Protein AF-A0A285JUV6-F1 (afdb_monomer_lite)

Structure (mmCIF, N/CA/C/O backbone):
data_AF-A0A285JUV6-F1
#
_entry.id   AF-A0A285JUV6-F1
#
loop_
_atom_site.group_PDB
_atom_site.id
_atom_site.type_symbol
_atom_site.label_atom_id
_atom_site.label_alt_id
_atom_site.label_comp_id
_atom_site.label_asym_id
_atom_site.label_entity_id
_atom_site.label_seq_id
_atom_site.pdbx_PDB_ins_code
_atom_site.Cartn_x
_atom_site.Cartn_y
_atom_site.Cartn_z
_atom_site.occupancy
_atom_site.B_iso_or_equiv
_atom_site.auth_seq_id
_atom_site.auth_comp_id
_atom_site.auth_asym_id
_atom_site.auth_atom_id
_atom_site.pdbx_PDB_model_num
ATOM 1 N N . MET A 1 1 ? -10.440 -0.759 10.797 1.00 88.94 1 MET A N 1
ATOM 2 C CA . MET A 1 1 ? -9.593 0.391 11.221 1.00 88.94 1 MET A CA 1
ATOM 3 C C . MET A 1 1 ? -9.692 1.547 10.215 1.00 88.94 1 MET A C 1
ATOM 5 O O . MET A 1 1 ? -10.334 1.391 9.174 1.00 88.94 1 MET A O 1
ATOM 9 N N . ARG A 1 2 ? -9.116 2.726 10.519 1.00 94.38 2 ARG A N 1
ATOM 10 C CA . ARG A 1 2 ? -8.998 3.845 9.560 1.00 94.38 2 ARG A CA 1
ATOM 11 C C . ARG A 1 2 ? -7.671 3.756 8.808 1.00 94.38 2 ARG A C 1
ATOM 13 O O . ARG A 1 2 ? -6.622 3.554 9.408 1.00 94.38 2 ARG A O 1
ATOM 20 N N . TRP A 1 3 ? -7.724 3.966 7.500 1.00 95.75 3 TRP A N 1
ATOM 21 C CA . TRP A 1 3 ? -6.579 3.904 6.597 1.00 95.75 3 TRP A CA 1
ATOM 22 C C . TRP A 1 3 ? -6.436 5.223 5.854 1.00 95.75 3 TRP A C 1
ATOM 24 O O . TRP A 1 3 ? -7.404 5.719 5.278 1.00 95.75 3 TRP A O 1
ATOM 34 N N . ALA A 1 4 ? -5.239 5.801 5.855 1.00 95.75 4 ALA A N 1
ATOM 35 C CA . ALA A 1 4 ? -4.978 7.094 5.239 1.00 95.75 4 ALA A CA 1
ATOM 36 C C . ALA A 1 4 ? -4.156 6.953 3.959 1.00 95.75 4 ALA A C 1
ATOM 38 O O . ALA A 1 4 ? -3.135 6.271 3.943 1.00 95.75 4 ALA A O 1
ATOM 39 N N . THR A 1 5 ? -4.548 7.667 2.906 1.00 94.81 5 THR A N 1
ATOM 40 C CA . THR A 1 5 ? -3.710 7.872 1.716 1.00 94.81 5 THR A CA 1
ATOM 41 C C . THR A 1 5 ? -3.899 9.276 1.144 1.00 94.81 5 THR A C 1
ATOM 43 O O . THR A 1 5 ? -4.720 10.055 1.633 1.00 94.81 5 THR A O 1
ATOM 46 N N . ARG A 1 6 ? -3.123 9.650 0.126 1.00 93.00 6 ARG A N 1
ATOM 47 C CA . ARG A 1 6 ? -3.233 10.978 -0.493 1.00 93.00 6 ARG A CA 1
ATOM 48 C C . ARG A 1 6 ? -4.520 11.124 -1.304 1.00 93.00 6 ARG A C 1
ATOM 50 O O . ARG A 1 6 ? -4.942 10.192 -1.990 1.00 93.00 6 ARG A O 1
ATOM 57 N N . ALA A 1 7 ? -5.102 12.323 -1.274 1.00 91.06 7 ALA A N 1
ATOM 58 C CA . ALA A 1 7 ? -6.181 12.703 -2.187 1.00 91.06 7 ALA A CA 1
ATOM 59 C C . ALA A 1 7 ? -5.738 12.599 -3.664 1.00 91.06 7 ALA A C 1
ATOM 61 O O . ALA A 1 7 ? -4.547 12.680 -3.972 1.00 91.06 7 ALA A O 1
ATOM 62 N N . GLY A 1 8 ? -6.700 12.421 -4.579 1.00 90.62 8 GLY A N 1
ATOM 63 C CA . GLY A 1 8 ? -6.413 12.146 -5.993 1.00 90.62 8 GLY A CA 1
ATOM 64 C C . GLY A 1 8 ? -5.909 10.716 -6.192 1.00 90.62 8 GLY A C 1
ATOM 65 O O . GLY A 1 8 ? -4.743 10.494 -6.513 1.00 90.62 8 GLY A O 1
ATOM 66 N N . VAL A 1 9 ? -6.770 9.733 -5.921 1.00 87.69 9 VAL A N 1
ATOM 67 C CA . VAL A 1 9 ? -6.457 8.298 -6.015 1.00 87.69 9 VAL A CA 1
ATOM 68 C C . VAL A 1 9 ? -6.076 7.933 -7.454 1.00 87.69 9 VAL A C 1
ATOM 70 O O . VAL A 1 9 ? -6.860 8.151 -8.374 1.00 87.69 9 VAL A O 1
ATOM 73 N N . HIS A 1 10 ? -4.876 7.378 -7.636 1.00 89.44 10 HIS A N 1
ATOM 74 C CA . HIS A 1 10 ? -4.461 6.724 -8.879 1.00 89.44 10 HIS A CA 1
ATOM 75 C C . HIS A 1 10 ? -4.610 5.198 -8.735 1.00 89.44 10 HIS A C 1
ATOM 77 O O . HIS A 1 10 ? -5.072 4.701 -7.703 1.00 89.44 10 HIS A O 1
ATOM 83 N N . ILE A 1 11 ? -4.282 4.458 -9.799 1.00 88.25 11 ILE A N 1
ATOM 84 C CA . ILE A 1 11 ? -4.503 3.007 -9.876 1.00 88.25 11 ILE A CA 1
ATOM 85 C C . ILE A 1 11 ? -3.779 2.230 -8.766 1.00 88.25 11 ILE A C 1
ATOM 87 O O . ILE A 1 11 ? -4.342 1.285 -8.226 1.00 88.25 11 ILE A O 1
ATOM 91 N N . ASP A 1 12 ? -2.588 2.687 -8.378 1.00 86.75 12 ASP A N 1
ATOM 92 C CA . ASP A 1 12 ? -1.789 2.202 -7.248 1.00 86.75 12 ASP A CA 1
ATOM 93 C C . ASP A 1 12 ? -2.596 2.203 -5.937 1.00 86.75 12 ASP A C 1
ATOM 95 O O . ASP A 1 12 ? -2.843 1.154 -5.341 1.00 86.75 12 ASP A O 1
ATOM 99 N N . ARG A 1 13 ? -3.123 3.363 -5.537 1.00 92.56 13 ARG A N 1
ATOM 100 C CA . ARG A 1 13 ? -3.903 3.541 -4.304 1.00 92.56 13 ARG A CA 1
ATOM 101 C C . ARG A 1 13 ? -5.226 2.804 -4.348 1.00 92.56 13 ARG A C 1
ATOM 103 O O . ARG A 1 13 ? -5.658 2.282 -3.322 1.00 92.56 13 ARG A O 1
ATOM 110 N N . ALA A 1 14 ? -5.870 2.759 -5.512 1.00 94.12 14 ALA A N 1
ATOM 111 C CA . ALA A 1 14 ? -7.099 1.997 -5.694 1.00 94.12 14 ALA A CA 1
ATOM 112 C C . ALA A 1 14 ? -6.851 0.491 -5.504 1.00 94.12 14 ALA A C 1
ATOM 114 O O . ALA A 1 14 ? -7.608 -0.168 -4.790 1.00 94.12 14 ALA A O 1
ATOM 115 N N . ALA A 1 15 ? -5.766 -0.038 -6.080 1.00 92.12 15 ALA A N 1
ATOM 116 C CA . ALA A 1 15 ? -5.361 -1.429 -5.916 1.00 92.12 15 ALA A CA 1
ATOM 117 C C . ALA A 1 15 ? -4.981 -1.741 -4.460 1.00 92.12 15 ALA A C 1
ATOM 119 O O . ALA A 1 15 ? -5.463 -2.731 -3.908 1.00 92.12 15 ALA A O 1
ATOM 120 N N . CYS A 1 16 ? -4.213 -0.871 -3.794 1.00 92.88 16 CYS A N 1
ATOM 121 C CA . CYS A 1 16 ? -3.912 -1.015 -2.368 1.00 92.88 16 CYS A CA 1
ATOM 122 C C . CYS A 1 16 ? -5.188 -1.035 -1.515 1.00 92.88 16 CYS A C 1
ATOM 124 O O . CYS A 1 16 ? -5.343 -1.916 -0.676 1.00 92.88 16 CYS A O 1
ATOM 126 N N . ALA A 1 17 ? -6.130 -0.114 -1.744 1.00 95.06 17 ALA A N 1
ATOM 127 C CA . ALA A 1 17 ? -7.396 -0.078 -1.010 1.00 95.06 17 ALA A CA 1
ATOM 128 C C . ALA A 1 17 ? -8.235 -1.353 -1.225 1.00 95.06 17 ALA A C 1
ATOM 130 O O . ALA A 1 17 ? -8.847 -1.856 -0.279 1.00 95.06 17 ALA A O 1
ATOM 131 N N . TRP A 1 18 ? -8.241 -1.901 -2.447 1.00 96.12 18 TRP A N 1
ATOM 132 C CA . TRP A 1 18 ? -8.882 -3.182 -2.756 1.00 96.12 18 TRP A CA 1
ATOM 133 C C . TRP A 1 18 ? -8.225 -4.349 -2.004 1.00 96.12 18 TRP A C 1
ATOM 135 O O . TRP A 1 18 ? -8.929 -5.133 -1.364 1.00 96.12 18 TRP A O 1
ATOM 145 N N . LEU A 1 19 ? -6.889 -4.430 -2.021 1.00 94.25 19 LEU A N 1
ATOM 146 C CA . LEU A 1 19 ? -6.125 -5.458 -1.307 1.00 94.25 19 LEU A CA 1
ATOM 147 C C . LEU A 1 19 ? -6.364 -5.389 0.201 1.00 94.25 19 LEU A C 1
ATOM 149 O O . LEU A 1 19 ? -6.631 -6.417 0.825 1.00 94.25 19 LEU A O 1
ATOM 153 N N . ILE A 1 20 ? -6.329 -4.180 0.770 1.00 94.62 20 ILE A N 1
ATOM 154 C CA . ILE A 1 20 ? -6.571 -3.949 2.195 1.00 94.62 20 ILE A CA 1
ATOM 155 C C . ILE A 1 20 ? -7.940 -4.505 2.580 1.00 94.62 20 ILE A C 1
ATOM 157 O O . ILE A 1 20 ? -8.018 -5.378 3.441 1.00 94.62 20 ILE A O 1
ATOM 161 N N . ARG A 1 21 ? -9.009 -4.084 1.891 1.00 95.88 21 ARG A N 1
ATOM 162 C CA . ARG A 1 21 ? -10.372 -4.551 2.192 1.00 95.88 21 ARG A CA 1
ATOM 163 C C . ARG A 1 21 ? -10.564 -6.051 2.041 1.00 95.88 21 ARG A C 1
ATOM 165 O O . ARG A 1 21 ? -11.455 -6.616 2.661 1.00 95.88 21 ARG A O 1
ATOM 172 N N . ARG A 1 22 ? -9.801 -6.707 1.174 1.00 95.19 22 ARG A N 1
ATOM 173 C CA . ARG A 1 22 ? -10.051 -8.114 0.855 1.00 95.19 22 ARG A CA 1
ATOM 174 C C . ARG A 1 22 ? -9.201 -9.082 1.665 1.00 95.19 22 ARG A C 1
ATOM 176 O O . ARG A 1 22 ? -9.647 -10.197 1.920 1.00 95.19 22 ARG A O 1
ATOM 183 N N . HIS A 1 23 ? -8.000 -8.669 2.051 1.00 94.44 23 HIS A N 1
ATOM 184 C CA . HIS A 1 23 ? -7.003 -9.580 2.610 1.00 94.44 23 HIS A CA 1
ATOM 185 C C . HIS A 1 23 ? -6.415 -9.125 3.947 1.00 94.44 23 HIS A C 1
ATOM 187 O O . HIS A 1 23 ? -5.746 -9.932 4.595 1.00 94.44 23 HIS A O 1
ATOM 193 N N . VAL A 1 24 ? -6.639 -7.870 4.349 1.00 92.44 24 VAL A N 1
ATOM 194 C CA . VAL A 1 24 ? -6.017 -7.262 5.533 1.00 92.44 24 VAL A CA 1
ATOM 195 C C . VAL A 1 24 ? -7.086 -6.854 6.554 1.00 92.44 24 VAL A C 1
ATOM 197 O O . VAL A 1 24 ? -7.139 -7.435 7.631 1.00 92.44 24 VAL A O 1
ATOM 200 N N . ASP A 1 25 ? -7.969 -5.918 6.201 1.00 94.00 25 ASP A N 1
ATOM 201 C CA . ASP A 1 25 ? -9.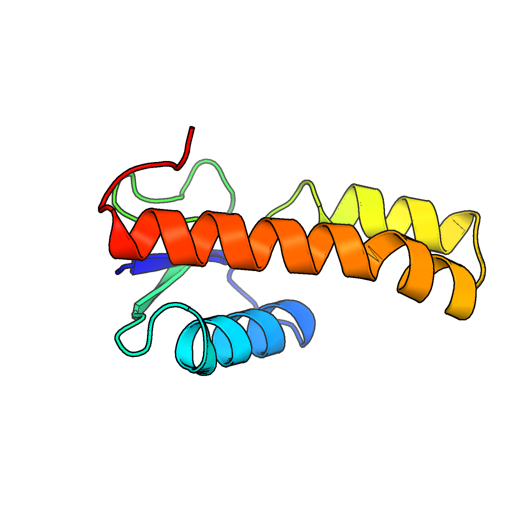000 -5.334 7.070 1.00 94.00 25 ASP A CA 1
ATOM 202 C C . ASP A 1 25 ? -10.334 -5.199 6.305 1.00 94.00 25 ASP A C 1
ATOM 204 O O . ASP A 1 25 ? -10.512 -4.227 5.561 1.00 94.00 25 ASP A O 1
ATOM 208 N N . PRO A 1 26 ? -11.278 -6.152 6.445 1.00 94.62 26 PRO A N 1
ATOM 209 C CA . PRO A 1 26 ? -12.552 -6.120 5.722 1.00 94.62 26 PRO A CA 1
ATOM 210 C C . PRO A 1 26 ? -13.437 -4.921 6.076 1.00 94.62 26 PRO A C 1
ATOM 212 O O . PRO A 1 26 ? -14.196 -4.455 5.224 1.00 94.62 26 PRO A O 1
ATOM 215 N N . ASP A 1 27 ? -13.267 -4.360 7.273 1.00 95.75 27 ASP A N 1
ATOM 216 C CA . ASP A 1 27 ? -14.024 -3.210 7.770 1.00 95.75 27 ASP A CA 1
ATOM 217 C C . ASP A 1 27 ? -13.254 -1.888 7.583 1.00 95.75 27 ASP A C 1
ATOM 219 O O . ASP A 1 27 ? -13.517 -0.881 8.250 1.00 95.75 27 ASP A O 1
ATOM 223 N N . ALA A 1 28 ? -12.280 -1.866 6.663 1.00 95.94 28 ALA A N 1
ATOM 224 C CA . ALA A 1 28 ? -11.464 -0.691 6.394 1.00 95.94 28 ALA A CA 1
ATOM 225 C C . ALA A 1 28 ? -12.305 0.520 5.952 1.00 95.94 28 ALA A C 1
ATOM 227 O O . ALA A 1 28 ? -13.050 0.503 4.956 1.00 95.94 28 ALA A O 1
ATOM 228 N N . THR A 1 29 ? -12.088 1.625 6.665 1.00 96.94 29 THR A N 1
ATOM 229 C CA . THR A 1 29 ? -12.554 2.965 6.296 1.00 96.94 29 THR A CA 1
ATOM 230 C C . THR A 1 29 ? -11.373 3.794 5.811 1.00 96.94 29 THR A C 1
ATOM 232 O O . THR A 1 29 ? -10.276 3.699 6.359 1.00 96.94 29 THR A O 1
ATOM 235 N N . PHE A 1 30 ? -11.580 4.605 4.774 1.00 96.50 30 PHE A N 1
ATOM 236 C CA . PHE A 1 30 ? -10.503 5.352 4.127 1.00 96.50 30 PHE A CA 1
ATOM 237 C C . PHE A 1 30 ? -10.632 6.850 4.377 1.00 96.50 30 PHE A C 1
ATOM 239 O O . PHE A 1 30 ? -11.724 7.411 4.296 1.00 96.50 30 PHE A O 1
ATOM 246 N N . VAL A 1 31 ? -9.501 7.495 4.646 1.00 96.69 31 VAL A N 1
ATOM 247 C CA . VAL A 1 31 ? -9.380 8.945 4.789 1.00 96.69 31 VAL A CA 1
ATOM 248 C C . VAL A 1 31 ? -8.348 9.472 3.801 1.00 96.69 31 VAL A C 1
ATOM 250 O O . VAL A 1 31 ? -7.305 8.856 3.574 1.00 96.69 31 VAL A O 1
ATOM 253 N N . PHE A 1 32 ? -8.644 10.619 3.199 1.00 95.75 32 PHE A N 1
ATOM 254 C CA . PHE A 1 32 ? -7.793 11.231 2.185 1.00 95.75 32 PHE A CA 1
ATOM 255 C C . PHE A 1 32 ? -7.141 12.486 2.746 1.00 95.75 32 PHE A C 1
ATOM 257 O O . PHE A 1 32 ? -7.829 13.382 3.231 1.00 95.75 32 PHE A O 1
ATOM 264 N N . VAL A 1 33 ? -5.814 12.544 2.679 1.00 94.75 33 VAL A N 1
ATOM 265 C CA . VAL A 1 33 ? -5.013 13.616 3.281 1.00 94.75 33 VAL A CA 1
ATOM 266 C C . VAL A 1 33 ? -4.146 14.317 2.236 1.00 94.75 33 VAL A C 1
ATOM 268 O O . VAL A 1 33 ? -3.894 13.787 1.152 1.00 94.75 33 VAL A O 1
ATOM 271 N N . SER A 1 34 ? -3.675 15.526 2.545 1.00 91.12 34 SER A N 1
ATOM 272 C CA . SER A 1 34 ? -2.779 16.291 1.664 1.00 91.12 34 SER A CA 1
ATOM 273 C C . SER A 1 34 ? -1.341 15.754 1.657 1.00 91.12 34 SER A C 1
ATOM 275 O O . SER A 1 34 ? -0.615 15.932 0.678 1.00 91.12 34 SER A O 1
ATOM 277 N N . GLY A 1 35 ? -0.926 15.052 2.715 1.00 86.81 35 GLY A N 1
ATOM 278 C CA . GLY A 1 35 ? 0.394 14.435 2.824 1.00 86.81 35 GLY A CA 1
ATOM 279 C C . GLY A 1 35 ? 0.616 13.709 4.156 1.00 86.81 35 GLY A C 1
ATOM 280 O O . GLY A 1 35 ? -0.281 13.706 4.999 1.00 86.81 35 GLY A O 1
ATOM 281 N N . PRO A 1 36 ? 1.809 13.117 4.368 1.00 85.81 36 PRO A N 1
ATOM 282 C CA . PRO A 1 36 ? 2.109 12.295 5.546 1.00 85.81 36 PRO A CA 1
ATOM 283 C C . PRO A 1 36 ? 1.916 13.022 6.884 1.00 85.81 36 PRO A C 1
ATOM 285 O O . PRO A 1 36 ? 1.421 12.435 7.836 1.00 85.81 36 PRO A O 1
ATOM 288 N N . ALA A 1 37 ? 2.238 14.318 6.940 1.00 89.75 37 ALA A N 1
ATOM 289 C CA . ALA A 1 37 ? 2.071 15.132 8.147 1.00 89.75 37 ALA A CA 1
ATOM 290 C C . ALA A 1 37 ? 0.599 15.373 8.539 1.00 89.75 37 ALA A C 1
ATOM 292 O O . ALA A 1 37 ? 0.328 15.792 9.657 1.00 89.75 37 ALA A O 1
ATOM 293 N N . ALA A 1 38 ? -0.346 15.128 7.626 1.00 93.81 38 ALA A N 1
ATOM 294 C CA . ALA A 1 38 ? -1.778 15.298 7.858 1.00 93.81 38 ALA A CA 1
ATOM 295 C C . ALA A 1 38 ? -2.494 13.973 8.182 1.00 93.81 38 ALA A C 1
ATOM 297 O O . ALA A 1 38 ? -3.723 13.942 8.230 1.00 93.81 38 ALA A O 1
ATOM 298 N N . VAL A 1 39 ? -1.755 12.873 8.371 1.00 93.81 39 VAL A N 1
ATOM 299 C CA . VAL A 1 39 ? -2.326 11.570 8.738 1.00 93.81 39 VAL A CA 1
ATOM 300 C C . VAL A 1 39 ? -2.816 11.612 10.192 1.00 93.81 39 VAL A C 1
ATOM 302 O O . VAL A 1 39 ? -2.023 11.932 11.079 1.00 93.81 39 VAL A O 1
ATOM 305 N N . PRO A 1 40 ? -4.100 11.300 10.461 1.00 94.56 40 PRO A N 1
ATOM 306 C CA . PRO A 1 40 ? -4.606 11.180 11.826 1.00 94.56 40 PRO A CA 1
ATOM 307 C C . PRO A 1 40 ? -3.828 10.138 12.637 1.00 94.56 40 PRO A C 1
ATOM 309 O O . PRO A 1 40 ? -3.434 9.108 12.097 1.00 94.56 40 PRO A O 1
ATOM 312 N N . GLN A 1 41 ? -3.654 10.372 13.940 1.00 91.56 41 GLN A N 1
ATOM 313 C CA . GLN A 1 41 ? -2.948 9.433 14.826 1.00 91.56 41 GLN A CA 1
ATOM 314 C C . GLN A 1 41 ? -3.619 8.053 14.896 1.0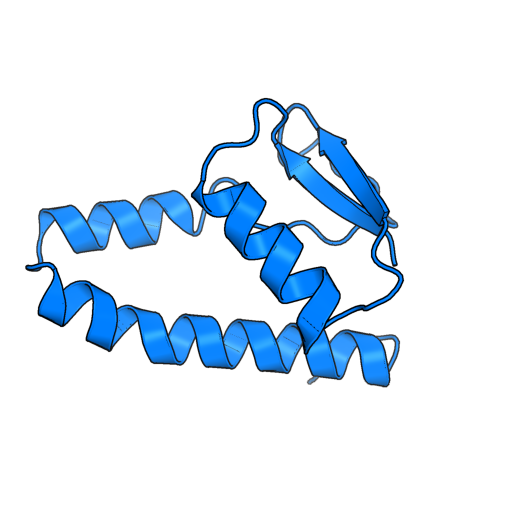0 91.56 41 GLN A C 1
ATOM 316 O O . GLN A 1 41 ? -2.948 7.058 15.141 1.00 91.56 41 GLN A O 1
ATOM 321 N N . ASP A 1 42 ? -4.931 7.996 14.664 1.00 91.75 42 ASP A N 1
ATOM 322 C CA . ASP A 1 42 ? -5.747 6.782 14.658 1.00 91.75 42 ASP A CA 1
ATOM 323 C C . ASP A 1 42 ? -5.875 6.138 13.263 1.00 91.75 42 ASP A C 1
ATOM 325 O O . ASP A 1 42 ? -6.711 5.255 13.068 1.00 91.75 42 ASP A O 1
ATOM 329 N N . ALA A 1 43 ? -5.085 6.583 12.278 1.00 93.62 43 ALA A N 1
ATOM 330 C CA . ALA A 1 43 ? -5.121 6.061 10.918 1.00 93.62 43 ALA A CA 1
ATOM 331 C C . ALA A 1 43 ? -3.776 5.469 10.482 1.00 93.62 43 ALA A C 1
ATOM 333 O O . ALA A 1 43 ? -2.721 6.086 10.622 1.00 93.62 43 ALA A O 1
ATOM 334 N N . THR A 1 44 ? -3.817 4.289 9.865 1.00 92.12 44 THR A N 1
ATOM 335 C CA . THR A 1 44 ? -2.632 3.653 9.280 1.00 92.12 44 THR A CA 1
ATOM 336 C C . THR A 1 44 ? -2.372 4.212 7.876 1.00 92.12 44 THR A C 1
ATOM 338 O O . THR A 1 44 ? -3.244 4.095 7.008 1.00 92.12 44 THR A O 1
ATOM 341 N N . PRO A 1 45 ? -1.209 4.836 7.607 1.00 91.94 45 PRO A N 1
ATOM 342 C CA . PRO A 1 45 ? -0.885 5.321 6.271 1.00 91.94 45 PRO A CA 1
ATOM 343 C C . PRO A 1 45 ? -0.574 4.164 5.312 1.00 91.94 45 PRO A C 1
ATOM 345 O O . PRO A 1 45 ? 0.113 3.216 5.683 1.00 91.94 45 PRO A O 1
ATOM 348 N N . PHE A 1 46 ? -1.011 4.278 4.057 1.00 90.62 46 PHE A N 1
ATOM 349 C CA . PHE A 1 46 ? -0.620 3.380 2.966 1.00 90.62 46 PHE A CA 1
ATOM 350 C C . PHE A 1 46 ? -0.357 4.156 1.671 1.00 90.62 46 PHE A C 1
ATOM 352 O O . PHE A 1 46 ? -0.947 5.217 1.436 1.00 90.62 46 PHE A O 1
ATOM 359 N N . ASP A 1 47 ? 0.541 3.617 0.840 1.00 87.38 47 ASP A N 1
ATOM 360 C CA . ASP A 1 47 ? 0.979 4.210 -0.434 1.00 87.38 47 ASP A CA 1
ATOM 361 C C . ASP A 1 47 ? 1.256 5.730 -0.339 1.00 87.38 47 ASP A C 1
ATOM 363 O O . ASP A 1 47 ? 0.778 6.579 -1.103 1.00 87.38 47 ASP A O 1
ATOM 367 N N . MET A 1 48 ? 1.996 6.088 0.713 1.00 82.75 48 MET A N 1
ATOM 368 C CA . MET A 1 48 ? 2.483 7.442 0.960 1.00 82.75 48 MET A CA 1
ATOM 369 C C . MET A 1 48 ? 3.846 7.659 0.300 1.00 82.75 48 MET A C 1
ATOM 371 O O . MET A 1 48 ? 4.523 6.712 -0.096 1.00 82.75 48 MET A O 1
ATOM 375 N N . ARG A 1 49 ? 4.269 8.930 0.228 1.00 70.56 49 ARG A N 1
ATOM 376 C CA . ARG A 1 49 ? 5.602 9.288 -0.274 1.00 70.56 49 ARG A CA 1
ATOM 377 C C . ARG A 1 49 ? 6.683 8.568 0.546 1.00 70.56 49 ARG A C 1
ATOM 379 O O . ARG A 1 49 ? 6.709 8.720 1.765 1.00 70.56 49 ARG A O 1
ATOM 386 N N . GLY A 1 50 ? 7.548 7.811 -0.118 1.00 76.56 50 GLY A N 1
ATOM 387 C CA . GLY A 1 50 ? 8.626 7.019 0.473 1.00 76.56 50 GLY A CA 1
ATOM 388 C C . GLY A 1 50 ? 8.859 5.726 -0.304 1.00 76.56 50 GLY A C 1
ATOM 389 O O . GLY A 1 50 ? 9.881 5.583 -0.972 1.00 76.56 50 GLY A O 1
ATOM 390 N N . LEU A 1 51 ? 7.890 4.806 -0.263 1.00 78.56 51 LEU A N 1
ATOM 391 C CA . LEU A 1 51 ? 7.973 3.545 -1.009 1.00 78.56 51 LEU A CA 1
ATOM 392 C C . LEU A 1 51 ? 7.890 3.793 -2.522 1.00 78.56 51 LEU A C 1
ATOM 394 O O . LEU A 1 51 ? 8.645 3.195 -3.281 1.00 78.56 51 LEU A O 1
ATOM 398 N N . ASP A 1 52 ? 7.058 4.745 -2.952 1.00 79.12 52 ASP A N 1
ATOM 399 C CA . ASP A 1 52 ? 6.950 5.165 -4.353 1.00 79.12 52 ASP A CA 1
ATOM 400 C C . ASP A 1 52 ? 8.296 5.616 -4.942 1.00 79.12 52 ASP A C 1
ATOM 402 O O . ASP A 1 52 ? 8.611 5.285 -6.083 1.00 79.12 52 ASP A O 1
ATOM 406 N N . VAL A 1 53 ? 9.111 6.336 -4.162 1.00 85.12 53 VAL A N 1
ATOM 407 C CA . VAL A 1 53 ? 10.440 6.801 -4.582 1.00 85.12 53 VAL A CA 1
ATOM 408 C C . VAL A 1 53 ? 11.396 5.626 -4.763 1.00 85.12 53 VAL A C 1
ATOM 410 O O . VAL A 1 53 ? 12.124 5.592 -5.751 1.00 85.12 53 VAL A O 1
ATOM 413 N N . VAL A 1 54 ? 11.374 4.650 -3.850 1.00 87.69 54 VAL A N 1
ATOM 414 C CA . VAL A 1 54 ? 12.217 3.447 -3.945 1.00 87.69 54 VAL A CA 1
ATOM 415 C C . VAL A 1 54 ? 11.826 2.613 -5.165 1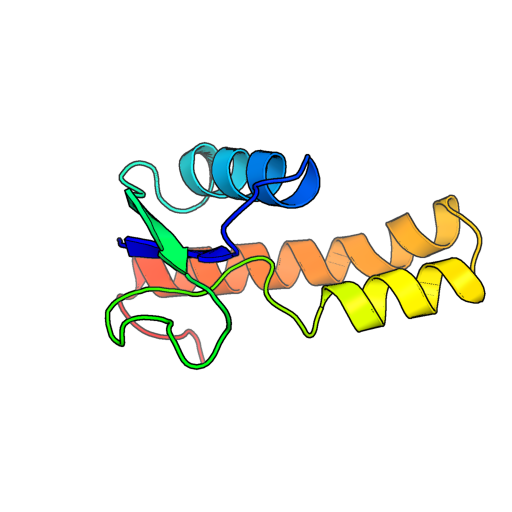.00 87.69 54 VAL A C 1
ATOM 417 O O . VAL A 1 54 ? 12.690 2.274 -5.971 1.00 87.69 54 VAL A O 1
ATOM 420 N N . LEU A 1 55 ? 10.531 2.336 -5.346 1.00 89.19 55 LEU A N 1
ATOM 421 C CA . LEU A 1 55 ? 10.025 1.548 -6.475 1.00 89.19 55 LEU A CA 1
ATOM 422 C C . LEU A 1 55 ? 10.298 2.233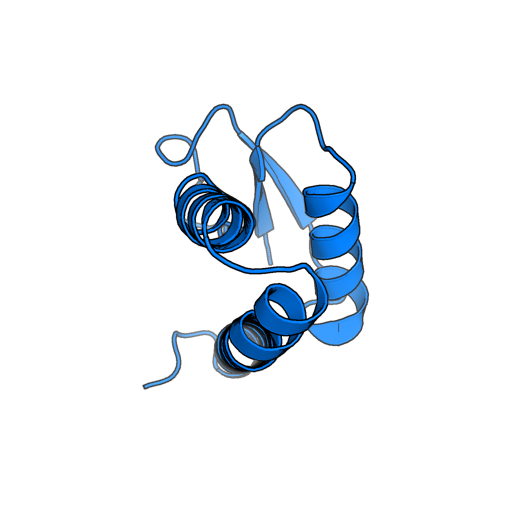 -7.819 1.00 89.19 55 LEU A C 1
ATOM 424 O O . LEU A 1 55 ? 10.750 1.594 -8.765 1.00 89.19 55 LEU A O 1
ATOM 428 N N . ARG A 1 56 ? 10.096 3.553 -7.890 1.00 88.94 56 ARG A N 1
ATOM 429 C CA . ARG A 1 56 ? 10.430 4.350 -9.076 1.00 88.94 56 ARG A CA 1
ATOM 430 C C . ARG A 1 56 ? 11.936 4.390 -9.338 1.00 88.94 56 ARG A C 1
ATOM 432 O O . ARG A 1 56 ? 12.346 4.402 -10.490 1.00 88.94 56 ARG A O 1
ATOM 439 N N . GLY A 1 57 ? 12.763 4.424 -8.295 1.00 92.81 57 GLY A N 1
ATOM 440 C CA . GLY A 1 57 ? 14.214 4.321 -8.434 1.00 92.81 57 GLY A CA 1
ATOM 441 C C . GLY A 1 57 ? 14.630 2.975 -9.028 1.00 92.81 57 GLY A C 1
ATOM 442 O O . GLY A 1 57 ? 15.428 2.947 -9.960 1.00 92.81 57 GLY A O 1
ATOM 443 N N . LEU A 1 58 ? 14.036 1.872 -8.556 1.00 93.75 58 LEU A N 1
ATOM 444 C CA . LEU A 1 58 ? 14.267 0.536 -9.115 1.00 93.75 58 LEU A CA 1
ATOM 445 C C . LEU A 1 58 ? 13.889 0.470 -10.598 1.00 93.75 58 LEU A C 1
ATOM 447 O O . LEU A 1 58 ? 14.687 -0.010 -11.396 1.00 93.75 58 LEU A O 1
ATOM 451 N N . SER A 1 59 ? 12.745 1.036 -10.994 1.00 94.19 59 SER A N 1
ATOM 452 C CA . SER A 1 59 ? 12.333 1.060 -12.406 1.00 94.19 59 SER A CA 1
ATOM 453 C C . SER A 1 59 ? 13.225 1.924 -13.308 1.00 94.19 59 SER A C 1
ATOM 455 O O . SER A 1 59 ? 13.068 1.904 -14.522 1.00 94.19 59 SER A O 1
ATOM 457 N N . MET A 1 60 ? 14.127 2.737 -12.746 1.00 96.88 60 MET A N 1
ATOM 458 C CA . MET A 1 60 ? 15.116 3.494 -13.526 1.00 96.88 60 MET A CA 1
ATOM 459 C C . MET A 1 60 ? 16.400 2.697 -13.792 1.00 96.88 60 MET A C 1
ATOM 461 O O . MET A 1 60 ? 17.185 3.102 -14.648 1.00 96.88 60 MET A O 1
ATOM 465 N N . VAL A 1 61 ? 16.647 1.611 -13.052 1.00 97.38 61 VAL A N 1
ATOM 466 C CA . VAL A 1 61 ? 17.912 0.848 -13.093 1.00 97.38 61 VAL A CA 1
A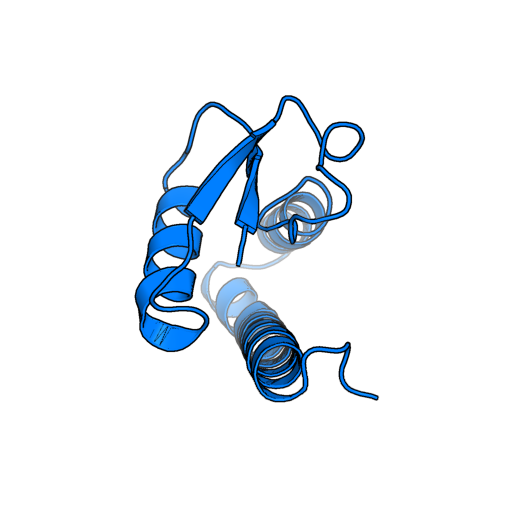TOM 467 C C . VAL A 1 61 ? 17.726 -0.649 -13.353 1.00 97.38 61 VAL A C 1
ATOM 469 O O . VAL A 1 61 ? 18.709 -1.363 -13.542 1.00 97.38 61 VAL A O 1
ATOM 472 N N . CYS A 1 62 ? 16.488 -1.133 -13.354 1.00 97.56 62 CYS A N 1
ATOM 473 C CA . CYS A 1 62 ? 16.108 -2.516 -13.620 1.00 97.56 62 CYS A CA 1
ATOM 474 C C . CYS A 1 62 ? 15.019 -2.564 -14.698 1.00 97.56 62 CYS A C 1
ATOM 476 O O . CYS A 1 62 ? 14.293 -1.589 -14.889 1.00 97.56 62 CYS A O 1
ATOM 478 N N . ASP A 1 63 ? 14.911 -3.704 -15.379 1.00 97.75 63 ASP A N 1
ATOM 479 C CA . ASP A 1 63 ? 13.763 -4.013 -16.232 1.00 97.75 63 ASP A CA 1
ATOM 480 C C . ASP A 1 63 ? 12.535 -4.427 -15.401 1.00 97.75 63 ASP A C 1
ATOM 482 O O . ASP A 1 63 ? 12.616 -4.624 -14.184 1.00 97.75 63 ASP A O 1
ATOM 486 N N . ASP A 1 64 ? 11.382 -4.526 -16.066 1.00 95.62 64 ASP A N 1
ATOM 487 C CA . ASP A 1 64 ? 10.095 -4.777 -15.414 1.00 95.62 64 ASP A CA 1
ATOM 488 C C . ASP A 1 64 ? 10.075 -6.114 -14.660 1.00 95.62 64 ASP A C 1
ATOM 490 O O . ASP A 1 64 ? 9.644 -6.160 -13.505 1.00 95.62 64 ASP A O 1
ATOM 494 N N . ASP A 1 65 ? 10.593 -7.184 -15.269 1.00 97.62 65 ASP A N 1
ATOM 495 C CA . ASP A 1 65 ? 10.649 -8.511 -14.648 1.00 97.62 65 ASP A CA 1
ATOM 496 C C . ASP A 1 65 ? 11.475 -8.465 -13.360 1.00 97.62 65 ASP A C 1
ATOM 498 O O . ASP A 1 65 ? 11.039 -8.942 -12.306 1.00 97.62 65 ASP A O 1
ATOM 502 N N . ARG A 1 66 ? 12.634 -7.797 -13.393 1.00 97.31 66 ARG A N 1
ATOM 503 C CA . ARG A 1 66 ? 13.486 -7.678 -12.214 1.00 97.31 66 ARG A CA 1
ATOM 504 C C . ARG A 1 66 ? 12.874 -6.796 -11.132 1.00 97.31 66 ARG A C 1
ATOM 506 O O . ARG A 1 66 ? 13.038 -7.093 -9.946 1.00 97.31 66 ARG A O 1
ATOM 513 N N . VAL A 1 67 ? 12.165 -5.728 -11.498 1.00 95.50 67 VAL A N 1
ATOM 514 C CA . VAL A 1 67 ? 11.411 -4.915 -10.531 1.00 95.50 67 VAL A CA 1
ATOM 515 C C . VAL A 1 67 ? 10.347 -5.769 -9.842 1.00 95.50 67 VAL A C 1
ATOM 517 O O . VAL A 1 67 ? 10.238 -5.723 -8.616 1.00 95.50 67 VAL A O 1
ATOM 520 N N . LEU A 1 68 ? 9.595 -6.583 -10.583 1.00 94.56 68 LEU A N 1
ATOM 521 C CA . LEU A 1 68 ? 8.582 -7.467 -10.000 1.00 94.56 68 LEU A CA 1
ATOM 522 C C . LEU A 1 68 ? 9.201 -8.479 -9.026 1.00 94.56 68 LEU A C 1
ATOM 524 O O . LEU A 1 68 ? 8.729 -8.601 -7.895 1.00 94.56 68 LEU A O 1
ATOM 528 N N . GLU A 1 69 ? 10.299 -9.133 -9.408 1.00 96.44 69 GLU A N 1
ATOM 529 C CA . GLU A 1 69 ? 11.013 -10.076 -8.537 1.00 96.44 69 GLU A CA 1
ATOM 530 C C . GLU A 1 69 ? 11.512 -9.436 -7.236 1.00 96.44 69 GLU A C 1
ATOM 532 O O . GLU A 1 69 ? 11.387 -10.020 -6.159 1.00 96.44 69 GLU A O 1
ATOM 537 N N . LEU A 1 70 ? 12.094 -8.236 -7.322 1.00 95.44 70 LEU A N 1
ATOM 538 C CA . LEU A 1 70 ? 12.664 -7.543 -6.164 1.00 95.44 70 LEU A CA 1
ATOM 539 C C . LEU A 1 70 ? 11.591 -7.018 -5.209 1.00 95.44 70 LEU A C 1
ATOM 541 O O . LEU A 1 70 ? 11.824 -6.920 -4.004 1.00 95.44 70 LEU A O 1
ATOM 545 N N . THR A 1 71 ? 10.430 -6.650 -5.743 1.00 93.75 71 THR A N 1
ATOM 546 C CA . THR A 1 71 ? 9.387 -5.967 -4.974 1.00 93.75 71 THR A CA 1
ATOM 547 C C . THR A 1 71 ? 8.376 -6.926 -4.364 1.00 93.75 71 THR A C 1
ATOM 549 O O . THR A 1 71 ? 7.856 -6.632 -3.289 1.00 93.75 71 THR A O 1
ATOM 552 N N . ALA A 1 72 ? 8.162 -8.100 -4.963 1.00 93.94 72 ALA A N 1
ATOM 553 C CA . ALA A 1 72 ? 7.283 -9.137 -4.426 1.00 93.94 72 ALA A CA 1
ATOM 554 C C . ALA A 1 72 ? 7.536 -9.465 -2.934 1.00 93.94 72 ALA A C 1
ATOM 556 O O . ALA A 1 72 ? 6.613 -9.284 -2.137 1.00 93.94 72 ALA A O 1
ATOM 557 N N . PRO A 1 73 ? 8.760 -9.828 -2.487 1.00 95.69 73 PRO A N 1
ATOM 558 C CA . PRO A 1 73 ? 8.991 -10.154 -1.077 1.00 95.69 73 PRO A CA 1
ATOM 559 C C . PRO A 1 73 ? 8.814 -8.949 -0.141 1.00 95.69 73 PRO A C 1
ATOM 561 O O . PRO A 1 73 ? 8.471 -9.117 1.030 1.00 95.69 73 PRO A O 1
ATOM 564 N N . ILE A 1 74 ? 9.026 -7.726 -0.642 1.00 91.50 74 ILE A N 1
ATOM 565 C CA . ILE A 1 74 ? 8.779 -6.497 0.124 1.00 91.50 74 ILE A CA 1
ATOM 566 C C . ILE A 1 74 ? 7.276 -6.357 0.382 1.00 91.50 74 ILE A C 1
ATOM 568 O O . ILE A 1 74 ? 6.867 -6.112 1.518 1.00 91.50 74 ILE A O 1
ATOM 572 N N . PHE A 1 75 ? 6.450 -6.541 -0.649 1.00 90.12 75 PHE A N 1
ATOM 573 C CA . PHE A 1 75 ? 4.997 -6.479 -0.514 1.00 90.12 75 PHE A CA 1
ATOM 574 C C . PHE A 1 75 ? 4.440 -7.605 0.361 1.00 90.12 75 PHE A C 1
ATOM 576 O O . PHE A 1 75 ? 3.588 -7.327 1.204 1.00 90.12 75 PHE A O 1
ATOM 583 N N . ASP A 1 76 ? 4.958 -8.829 0.240 1.00 93.31 76 ASP A N 1
ATOM 584 C CA . ASP A 1 76 ? 4.574 -9.953 1.104 1.00 93.31 76 ASP A CA 1
ATOM 585 C C . ASP A 1 76 ? 4.885 -9.663 2.581 1.00 93.31 76 ASP A C 1
ATOM 587 O O . ASP A 1 76 ? 4.053 -9.893 3.465 1.00 93.31 76 ASP A O 1
ATOM 591 N N . GLY A 1 77 ? 6.061 -9.093 2.862 1.00 92.75 77 GLY A N 1
ATOM 592 C CA . GLY A 1 77 ? 6.449 -8.683 4.210 1.00 92.75 77 GLY A CA 1
ATOM 593 C C . GLY A 1 77 ? 5.556 -7.577 4.777 1.00 92.75 77 GLY A C 1
ATOM 594 O O . GLY A 1 77 ? 5.114 -7.667 5.924 1.00 92.75 77 GLY A O 1
ATOM 595 N N . LEU A 1 78 ? 5.242 -6.554 3.973 1.00 89.12 78 LEU A N 1
ATOM 596 C CA . LEU A 1 78 ? 4.330 -5.473 4.364 1.00 89.12 78 LEU A CA 1
ATOM 597 C C . LEU A 1 78 ? 2.915 -5.997 4.632 1.00 89.12 78 LEU A C 1
ATOM 599 O O . LEU A 1 78 ? 2.295 -5.606 5.624 1.00 89.12 78 LEU A O 1
ATOM 603 N N . TYR A 1 79 ? 2.418 -6.899 3.782 1.00 90.44 79 TYR A N 1
ATOM 604 C CA . TYR A 1 79 ? 1.134 -7.563 3.980 1.00 90.44 79 TYR A CA 1
ATOM 605 C C . TYR A 1 79 ? 1.091 -8.268 5.336 1.00 90.44 79 TYR A C 1
ATOM 607 O O . TYR A 1 79 ? 0.192 -8.009 6.140 1.00 90.44 79 TYR A O 1
ATOM 615 N N . GLU A 1 80 ? 2.079 -9.116 5.621 1.00 94.31 80 GLU A N 1
ATOM 616 C CA . GLU A 1 80 ? 2.081 -9.898 6.853 1.00 94.31 80 GLU A CA 1
ATOM 617 C C . GLU A 1 80 ? 2.287 -9.022 8.096 1.00 94.31 80 GLU A C 1
ATOM 619 O O . GLU A 1 80 ? 1.646 -9.259 9.122 1.00 94.31 80 GLU A O 1
ATOM 624 N N . TYR A 1 81 ? 3.104 -7.968 8.004 1.00 92.19 81 TYR A N 1
ATOM 625 C CA . TYR A 1 81 ? 3.253 -6.979 9.071 1.00 92.19 81 TYR A CA 1
ATOM 626 C C . TYR A 1 81 ? 1.904 -6.351 9.440 1.00 92.19 81 TYR A C 1
ATOM 628 O O . TYR A 1 81 ? 1.504 -6.385 10.605 1.00 92.19 81 TYR A O 1
ATOM 636 N N . HIS A 1 82 ? 1.171 -5.822 8.454 1.00 88.94 82 HIS A N 1
ATOM 637 C CA . HIS A 1 82 ? -0.117 -5.172 8.697 1.00 88.94 82 HIS A CA 1
ATOM 638 C C . HIS A 1 82 ? -1.191 -6.160 9.147 1.00 88.94 82 HIS A C 1
ATOM 640 O O . HIS A 1 82 ? -1.928 -5.875 10.089 1.00 88.94 82 HIS A O 1
ATOM 646 N N . ARG A 1 83 ? -1.252 -7.343 8.533 1.00 90.25 83 ARG A N 1
ATOM 647 C CA . ARG A 1 83 ? -2.176 -8.402 8.940 1.00 90.25 83 ARG A CA 1
ATOM 648 C C . ARG A 1 83 ? -1.959 -8.799 10.400 1.00 90.25 83 ARG A C 1
ATOM 650 O O . ARG A 1 83 ? -2.921 -8.878 11.159 1.00 90.25 83 ARG A O 1
ATOM 657 N N . ARG A 1 84 ? -0.711 -9.021 10.823 1.00 92.56 84 ARG A N 1
ATOM 658 C CA . ARG A 1 84 ? -0.396 -9.332 12.226 1.00 92.56 84 ARG A CA 1
ATOM 659 C C . ARG A 1 84 ? -0.691 -8.163 13.145 1.00 92.56 84 ARG A C 1
ATOM 661 O O . ARG A 1 84 ? -1.220 -8.392 14.226 1.00 92.56 84 ARG A O 1
ATOM 668 N N . ALA A 1 85 ? -0.377 -6.940 12.721 1.00 89.56 85 ALA A N 1
ATOM 669 C CA . ALA A 1 85 ? -0.647 -5.757 13.523 1.00 89.56 85 ALA A CA 1
ATOM 670 C C . ALA A 1 85 ? -2.137 -5.627 13.862 1.00 89.56 85 ALA A C 1
ATOM 672 O O . ALA A 1 85 ? -2.481 -5.350 15.007 1.00 89.56 85 ALA A O 1
ATOM 673 N N . LEU A 1 86 ? -3.009 -5.909 12.888 1.00 87.81 86 LEU A N 1
ATOM 674 C CA . LEU A 1 86 ? -4.458 -5.950 13.080 1.00 87.81 86 LEU A CA 1
ATOM 675 C C . LEU A 1 86 ? -4.898 -7.059 14.029 1.00 87.81 86 LEU A C 1
ATOM 677 O O . LEU A 1 86 ? -5.692 -6.815 14.929 1.00 87.81 86 LEU A O 1
ATOM 681 N N . LEU A 1 87 ? -4.384 -8.276 13.836 1.00 89.75 87 LEU A N 1
ATOM 682 C CA . LEU A 1 87 ? -4.750 -9.421 14.673 1.00 89.75 87 LEU A CA 1
ATOM 683 C C . LEU A 1 87 ? -4.298 -9.257 16.129 1.00 89.75 87 LEU A C 1
ATOM 685 O O . LEU A 1 87 ? -4.927 -9.804 17.030 1.00 89.75 87 LEU A O 1
ATOM 689 N N . LEU A 1 88 ? -3.196 -8.540 16.353 1.00 90.56 88 LEU A N 1
ATOM 690 C CA . LEU A 1 88 ? -2.617 -8.311 17.676 1.00 90.56 88 LEU A CA 1
ATOM 691 C C . LE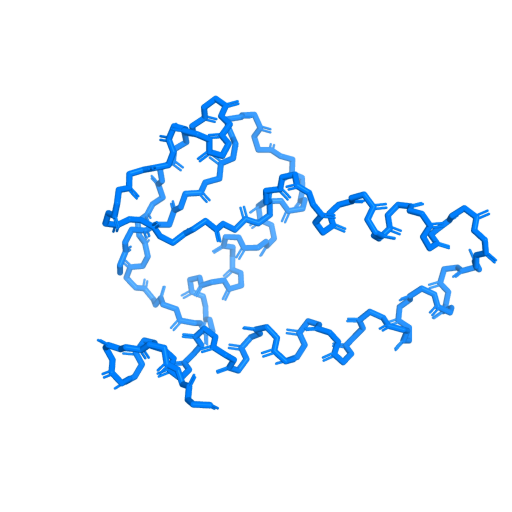U A 1 88 ? -3.085 -7.007 18.331 1.00 90.56 88 LEU A C 1
ATOM 693 O O . LEU A 1 88 ? -2.777 -6.800 19.502 1.00 90.56 88 LEU A O 1
ATOM 697 N N . ASP A 1 89 ? -3.749 -6.128 17.579 1.00 88.31 89 ASP A N 1
ATOM 698 C CA . ASP A 1 89 ? -4.032 -4.738 17.959 1.00 88.31 89 ASP A CA 1
ATOM 699 C C . ASP A 1 89 ? -2.773 -3.958 18.410 1.00 88.31 89 ASP A C 1
ATOM 701 O O . ASP A 1 89 ? -2.800 -3.106 19.297 1.00 88.31 89 ASP A O 1
ATOM 705 N N . ARG A 1 90 ? -1.613 -4.295 17.826 1.00 86.44 90 ARG A N 1
ATOM 706 C CA . ARG A 1 90 ? -0.307 -3.650 18.062 1.00 86.44 90 ARG A CA 1
ATOM 707 C C . ARG A 1 90 ? 0.709 -4.058 16.993 1.00 86.44 90 ARG A C 1
ATOM 709 O O . ARG A 1 90 ? 0.583 -5.150 16.445 1.00 86.44 90 ARG A O 1
ATOM 716 N N . PRO A 1 91 ? 1.783 -3.283 16.760 1.00 86.44 91 PRO A N 1
ATOM 717 C CA . PRO A 1 91 ? 2.869 -3.701 15.877 1.00 86.44 91 PRO A CA 1
ATOM 718 C C . PRO A 1 91 ? 3.453 -5.083 16.249 1.00 86.44 91 PRO A C 1
ATOM 720 O O . PRO A 1 91 ? 3.698 -5.343 17.439 1.00 86.44 91 PRO A O 1
ATOM 723 N N . PRO A 1 92 ? 3.682 -5.977 15.264 1.00 87.06 92 PRO A N 1
ATOM 724 C CA . PRO A 1 92 ? 4.443 -7.204 15.479 1.00 87.06 92 PRO A CA 1
ATOM 725 C C . PRO A 1 92 ? 5.913 -6.876 15.803 1.00 87.06 92 PRO A C 1
ATOM 727 O O . PRO A 1 92 ? 6.418 -5.831 15.390 1.00 87.06 92 PRO A O 1
ATOM 730 N N . ALA A 1 93 ? 6.547 -7.748 16.599 1.00 79.31 93 ALA A N 1
ATOM 731 C CA . ALA A 1 93 ? 7.935 -7.609 17.057 1.00 79.31 93 ALA A CA 1
ATOM 732 C C . ALA A 1 93 ? 8.954 -7.854 15.938 1.00 79.31 93 ALA A C 1
ATOM 734 O O . ALA A 1 93 ? 8.637 -8.666 15.037 1.00 79.31 93 ALA A O 1
#

Radius of gyration: 13.9 Å; chains: 1; bounding box: 32×26×34 Å

Sequence (93 aa):
MRWATRAGVHIDRAACAWLIRRHVDPDATFVFVSGPAAVPQDATPFDMRGLDVVLRGLSMVCDDDRVLELTAPIFDGLYEYHRRALLLDRPPA

Secondary structure (DSSP, 8-state):
-EEEEESS--HHHHHHHHHIIIII-TT-EEEEESSGGG--TTEEE-S-TTHHHHHHHHHHHS-HHHHHHHHHHHHHHHHHHHHHHHHHTS---

InterPro domains:
  IPR018634 ChrB, C-terminal domain [PF09828] (3-51)

Foldseek 3Di:
DEAEDAPPDDPVNVVVVVCCCPQANVPYDYDHDNADVGADPPYHYDPGPDVVVVLVVCVVPDPPVVSCVVCVVVVVVVRVQRNVCVVVVHGDD

Organism: NCBI:txid1036182

pLDDT: mean 91.58, std 4.89, range [70.56, 97.75]